Protein AF-A0A929PK92-F1 (afdb_monomer)

Nearest PDB structures (foldseek):
  1evy-assembly1_A  TM=8.419E-01  e=1.421E-02  Leishmania mexicana
  1z82-assembly1_B  TM=9.671E-01  e=4.665E-02  Thermotoga maritima MSB8
  3k96-assembly1_B  TM=9.796E-01  e=5.324E-02  Coxiella burnetii RSA 493
  1n1e-assembly1_B  TM=8.156E-01  e=2.410E-02  Leishmania mexicana
  4eqq-assembly1_B  TM=5.555E-01  e=9.193E+00  Streptococcus phage TP-J34

Sequence (54 aa):
EGIKTSLSAYNLAKKMGVEMPIITEVYNVIYRGKEPRKAVKDLMTRELKVELSL

Foldseek 3Di:
DVLVVLVVVVVVCVVVVHDDLLSVLVCCVNPVVDDNVVSVVCVVPDDDDDPDDD

Radius of gyration: 12.32 Å; Cα contacts (8 Å, |Δi|>4): 29; chains: 1; bounding box: 30×21×36 Å

Secondary structure (DSSP, 8-state):
-HHHHHHHHHHHHHHHT---HHHHHHHHHHHH---HHHHHHHHHTSPPPPS---

Mean predicted aligned error: 3.9 Å

pLDDT: mean 92.96, std 9.12, range [54.47, 98.56]

Structure (mmCIF, N/CA/C/O backbone):
data_AF-A0A929PK92-F1
#
_entry.id   AF-A0A929PK92-F1
#
loop_
_atom_site.group_PDB
_atom_site.id
_atom_site.type_symbol
_atom_site.label_atom_id
_atom_site.label_alt_id
_atom_site.label_comp_id
_atom_site.label_asym_id
_atom_site.label_entity_id
_atom_site.label_seq_id
_atom_site.pdbx_PDB_ins_code
_atom_site.Cartn_x
_atom_site.Cartn_y
_atom_site.Cartn_z
_atom_site.occupancy
_atom_site.B_iso_or_equiv
_atom_site.auth_seq_id
_atom_site.auth_comp_id
_atom_site.auth_asym_id
_atom_site.auth_atom_id
_atom_site.pdbx_PDB_model_num
ATOM 1 N N . GLU A 1 1 ? 15.821 3.269 -3.151 1.00 73.38 1 GLU A N 1
ATOM 2 C CA . GLU A 1 1 ? 15.182 3.053 -1.830 1.00 73.38 1 GLU A CA 1
ATOM 3 C C . GLU A 1 1 ? 13.665 2.803 -1.883 1.00 73.38 1 GLU A C 1
ATOM 5 O O . GLU A 1 1 ? 13.261 1.661 -1.693 1.00 73.38 1 GLU A O 1
ATOM 10 N N . GLY A 1 2 ? 12.807 3.780 -2.216 1.00 85.75 2 GLY A N 1
ATOM 11 C CA . GLY A 1 2 ? 11.340 3.670 -2.017 1.00 85.75 2 GLY A CA 1
ATOM 12 C C . GLY A 1 2 ? 10.594 2.488 -2.675 1.00 85.75 2 GLY A C 1
ATOM 13 O O . GLY A 1 2 ? 9.637 1.971 -2.098 1.00 85.75 2 GLY A O 1
ATOM 14 N N . ILE A 1 3 ? 11.040 1.997 -3.839 1.00 90.06 3 ILE A N 1
ATOM 15 C CA . ILE A 1 3 ? 10.429 0.839 -4.530 1.00 90.06 3 ILE A CA 1
ATOM 16 C C . ILE A 1 3 ? 10.528 -0.438 -3.680 1.00 90.06 3 ILE A C 1
ATOM 18 O O . ILE A 1 3 ? 9.538 -1.142 -3.488 1.00 90.06 3 ILE A O 1
ATOM 22 N N . LYS A 1 4 ? 11.710 -0.732 -3.130 1.00 92.56 4 LYS A N 1
ATOM 23 C CA . LYS A 1 4 ? 11.921 -1.932 -2.306 1.00 92.56 4 LYS A CA 1
ATOM 24 C C . LYS A 1 4 ? 11.259 -1.781 -0.936 1.00 92.56 4 LYS A C 1
ATOM 26 O O . LYS A 1 4 ? 10.626 -2.715 -0.457 1.00 92.56 4 LYS A O 1
ATOM 31 N N . THR A 1 5 ? 11.340 -0.592 -0.339 1.00 94.50 5 THR A N 1
ATOM 32 C CA . THR A 1 5 ? 10.723 -0.311 0.966 1.00 94.50 5 THR A CA 1
ATOM 33 C C . THR A 1 5 ? 9.203 -0.448 0.929 1.00 94.50 5 THR A C 1
ATOM 35 O O . THR A 1 5 ? 8.631 -1.044 1.838 1.00 94.50 5 THR A O 1
ATOM 38 N N . SER A 1 6 ? 8.542 0.039 -0.126 1.00 94.38 6 SER A N 1
ATOM 39 C CA . SER A 1 6 ? 7.084 -0.098 -0.273 1.00 94.38 6 SER A CA 1
ATOM 40 C C . SER A 1 6 ? 6.638 -1.559 -0.385 1.00 94.38 6 SER A C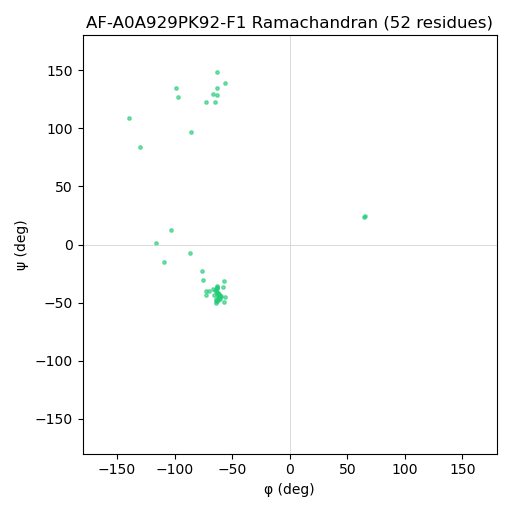 1
ATOM 42 O O . SER A 1 6 ? 5.635 -1.927 0.222 1.00 94.38 6 SER A O 1
ATOM 44 N N . LEU A 1 7 ? 7.411 -2.414 -1.066 1.00 96.81 7 LEU A N 1
ATOM 45 C CA . LEU A 1 7 ? 7.160 -3.859 -1.109 1.00 96.81 7 LEU A CA 1
ATOM 46 C C . LEU A 1 7 ? 7.283 -4.503 0.277 1.00 96.81 7 LEU A C 1
ATOM 48 O O . LEU A 1 7 ? 6.393 -5.244 0.695 1.00 96.81 7 LEU A O 1
ATOM 52 N N . SER A 1 8 ? 8.363 -4.209 1.005 1.00 97.19 8 SER A N 1
ATOM 53 C CA . SER A 1 8 ? 8.572 -4.742 2.356 1.00 97.19 8 SER A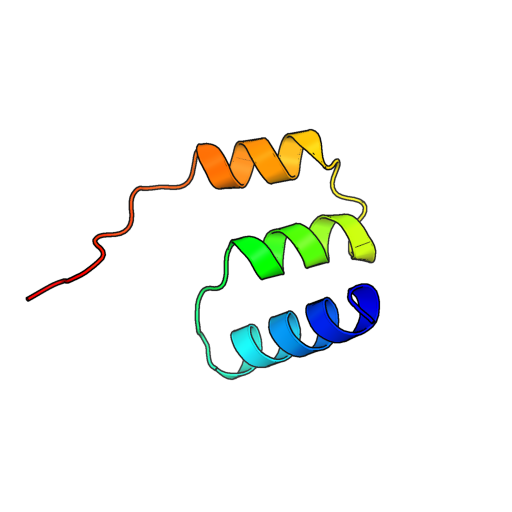 CA 1
ATOM 54 C C . SER A 1 8 ? 7.475 -4.293 3.322 1.00 97.19 8 SER A C 1
ATOM 56 O O . SER A 1 8 ? 6.932 -5.119 4.053 1.00 97.19 8 SER A O 1
ATOM 58 N N . ALA A 1 9 ? 7.104 -3.010 3.288 1.00 97.38 9 ALA A N 1
ATOM 59 C CA . ALA A 1 9 ? 6.034 -2.459 4.115 1.00 97.38 9 ALA A CA 1
ATOM 60 C C . ALA A 1 9 ? 4.670 -3.088 3.783 1.00 97.38 9 ALA A C 1
ATOM 62 O O . ALA A 1 9 ? 3.937 -3.463 4.695 1.00 97.38 9 ALA A O 1
ATOM 63 N N . TYR A 1 10 ? 4.351 -3.277 2.497 1.00 97.81 10 TYR A N 1
ATOM 64 C CA . TYR A 1 10 ? 3.121 -3.946 2.061 1.00 97.81 10 TYR A CA 1
ATOM 65 C C . TYR A 1 10 ? 3.039 -5.391 2.571 1.00 97.81 10 TYR A C 1
ATOM 67 O O . TYR A 1 10 ? 2.021 -5.810 3.126 1.00 97.81 10 TYR A O 1
ATOM 75 N N . ASN A 1 11 ? 4.129 -6.149 2.425 1.00 97.75 11 ASN A N 1
ATOM 76 C CA . ASN A 1 11 ? 4.196 -7.534 2.887 1.00 97.75 11 ASN A CA 1
ATOM 77 C C . ASN A 1 11 ? 4.076 -7.633 4.413 1.00 97.75 11 ASN A C 1
ATOM 79 O O . ASN A 1 11 ? 3.385 -8.519 4.919 1.00 97.75 11 ASN A O 1
ATOM 83 N N . LEU A 1 12 ? 4.711 -6.714 5.146 1.00 98.00 12 LEU A N 1
ATOM 84 C CA . LEU A 1 12 ? 4.611 -6.655 6.601 1.00 98.00 12 LEU A CA 1
ATOM 85 C C . LEU A 1 12 ? 3.179 -6.345 7.052 1.00 98.00 12 LEU A C 1
ATOM 87 O O . LEU A 1 12 ? 2.647 -7.065 7.892 1.00 98.00 12 LEU A O 1
ATOM 91 N N . ALA A 1 13 ? 2.535 -5.343 6.448 1.00 97.62 13 ALA A N 1
ATOM 92 C CA . ALA A 1 13 ? 1.148 -4.984 6.735 1.00 97.62 13 ALA A CA 1
ATOM 93 C C . ALA A 1 13 ? 0.201 -6.177 6.538 1.00 97.62 13 ALA A C 1
ATOM 95 O O . ALA A 1 13 ? -0.595 -6.491 7.423 1.00 97.62 13 ALA A O 1
ATOM 96 N N . LYS A 1 14 ? 0.357 -6.916 5.427 1.00 96.88 14 LYS A N 1
ATOM 97 C CA . LYS A 1 14 ? -0.405 -8.148 5.172 1.00 96.88 14 LYS A CA 1
ATOM 98 C C . LYS A 1 14 ? -0.157 -9.232 6.211 1.00 96.88 14 LYS A C 1
ATOM 100 O O . LYS A 1 14 ? -1.112 -9.846 6.673 1.00 96.88 14 LYS A O 1
ATOM 105 N N . LYS A 1 15 ? 1.103 -9.465 6.586 1.00 98.00 15 LYS A N 1
ATOM 106 C CA . LYS A 1 15 ? 1.461 -10.456 7.609 1.00 98.00 15 LYS A CA 1
ATOM 107 C C . LYS A 1 15 ? 0.871 -10.104 8.977 1.00 98.00 15 LYS A C 1
ATOM 109 O O . LYS A 1 15 ? 0.490 -11.001 9.717 1.00 98.00 15 LYS A O 1
ATOM 114 N N . MET A 1 16 ? 0.814 -8.817 9.308 1.00 97.88 16 MET A N 1
ATOM 115 C CA . MET A 1 16 ? 0.298 -8.324 10.587 1.00 97.88 16 MET A CA 1
ATOM 116 C C . MET A 1 16 ? -1.221 -8.113 10.593 1.00 97.88 16 MET A C 1
ATOM 118 O O . MET A 1 16 ? -1.775 -7.805 11.642 1.00 97.88 16 MET A O 1
ATOM 122 N N . GLY A 1 17 ? -1.897 -8.246 9.447 1.00 96.06 17 GLY A N 1
ATOM 123 C CA . GLY A 1 17 ? -3.328 -7.959 9.330 1.00 96.06 17 GLY A CA 1
ATOM 124 C C . GLY A 1 17 ? -3.681 -6.486 9.569 1.00 96.06 17 GLY A C 1
ATOM 125 O O . GLY A 1 17 ? -4.807 -6.187 9.951 1.00 96.06 17 GLY A O 1
ATOM 126 N N . VAL A 1 18 ? -2.732 -5.564 9.369 1.00 94.69 18 VAL A N 1
ATOM 127 C CA . VAL A 1 18 ? -2.935 -4.125 9.594 1.00 94.69 18 VAL A CA 1
ATOM 128 C C . VAL A 1 18 ? -3.221 -3.425 8.271 1.00 94.69 18 VAL A C 1
ATOM 130 O O . VAL A 1 18 ? -2.526 -3.619 7.274 1.00 94.69 18 VAL A O 1
ATOM 133 N N . GLU A 1 19 ? -4.232 -2.564 8.272 1.00 92.88 19 GLU A N 1
ATOM 134 C CA . GLU A 1 19 ? -4.556 -1.722 7.125 1.00 92.88 19 GLU A CA 1
ATOM 135 C C . GLU A 1 19 ? -3.523 -0.591 6.960 1.00 92.88 19 GLU A C 1
ATOM 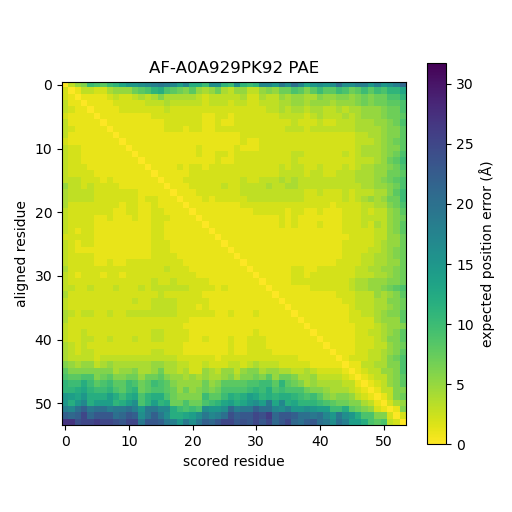137 O O . GLU A 1 19 ? -3.340 0.237 7.852 1.00 92.88 19 GLU A O 1
ATOM 142 N N . MET A 1 20 ? -2.881 -0.521 5.789 1.00 95.44 20 MET A N 1
ATOM 143 C CA . MET A 1 20 ? -1.992 0.580 5.396 1.00 95.44 20 MET A CA 1
ATOM 144 C C . MET A 1 20 ? -2.383 1.100 4.003 1.00 95.44 20 MET A C 1
ATOM 146 O O . MET A 1 20 ? -1.792 0.676 3.001 1.00 95.44 20 MET A O 1
ATO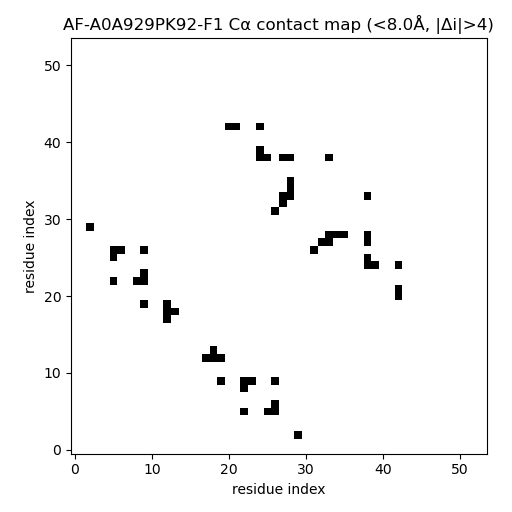M 150 N N . PRO A 1 21 ? -3.377 2.002 3.897 1.00 95.75 21 PRO A N 1
ATOM 151 C CA . PRO A 1 21 ? -3.974 2.372 2.612 1.00 95.75 21 PRO A CA 1
ATOM 152 C C . PRO A 1 21 ? -2.964 3.047 1.674 1.00 95.75 21 PRO A C 1
ATOM 154 O O . PRO A 1 21 ? -2.878 2.693 0.503 1.00 95.75 21 PRO A O 1
ATOM 157 N N . ILE A 1 22 ? -2.104 3.926 2.196 1.00 96.69 22 ILE A N 1
ATOM 158 C CA . ILE A 1 22 ? -1.089 4.626 1.391 1.00 96.69 22 ILE A CA 1
ATOM 159 C C . ILE A 1 22 ? -0.068 3.641 0.805 1.00 96.69 22 ILE A C 1
ATOM 161 O O . ILE A 1 22 ? 0.196 3.657 -0.393 1.00 96.69 22 ILE A O 1
ATOM 165 N N . ILE A 1 23 ? 0.484 2.746 1.631 1.00 97.88 23 ILE A N 1
ATOM 166 C CA . ILE A 1 23 ? 1.453 1.736 1.174 1.00 97.88 23 ILE A CA 1
ATOM 167 C C . ILE A 1 23 ? 0.818 0.777 0.164 1.00 97.88 23 ILE A C 1
ATOM 169 O O . ILE A 1 23 ? 1.463 0.404 -0.814 1.00 97.88 23 ILE A O 1
ATOM 173 N N . THR A 1 24 ? -0.448 0.413 0.369 1.00 97.50 24 THR A N 1
ATOM 174 C CA . THR A 1 24 ? -1.204 -0.434 -0.561 1.00 97.50 24 THR A CA 1
ATOM 175 C C . THR A 1 24 ? -1.337 0.227 -1.930 1.00 97.50 24 THR A C 1
ATOM 177 O O . THR A 1 24 ? -1.099 -0.413 -2.952 1.00 97.50 24 THR A O 1
ATOM 180 N N . GLU A 1 25 ? -1.644 1.520 -1.961 1.00 97.94 25 GLU A N 1
ATOM 181 C CA . GLU A 1 25 ? -1.783 2.275 -3.203 1.00 97.94 25 GLU A CA 1
ATOM 182 C C . GLU A 1 25 ? -0.448 2.497 -3.916 1.00 97.94 25 GLU 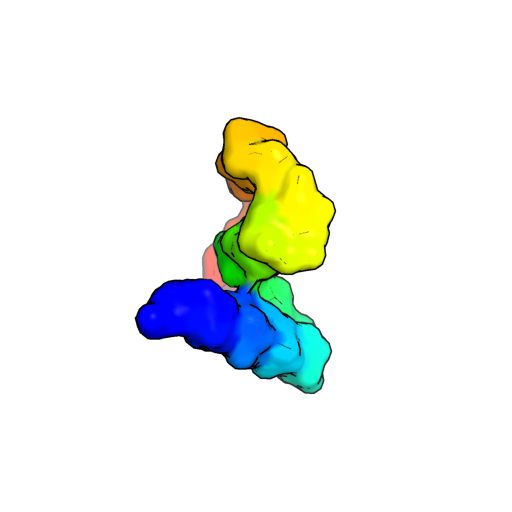A C 1
ATOM 184 O O . GLU A 1 25 ? -0.357 2.283 -5.125 1.00 97.94 25 GLU A O 1
ATOM 189 N N . VAL A 1 26 ? 0.625 2.782 -3.174 1.00 97.56 26 VAL A N 1
ATOM 190 C CA . VAL A 1 26 ? 1.989 2.829 -3.727 1.00 97.56 26 VAL A CA 1
ATOM 191 C C . VAL A 1 26 ? 2.387 1.475 -4.327 1.00 97.56 26 VAL A C 1
ATOM 193 O O . VAL A 1 26 ? 2.905 1.424 -5.444 1.00 97.56 26 VAL A O 1
ATOM 196 N N . TYR A 1 27 ? 2.104 0.368 -3.631 1.00 97.94 27 TYR A N 1
ATOM 197 C CA . TYR A 1 27 ? 2.358 -0.978 -4.143 1.00 97.94 27 TYR A CA 1
ATOM 198 C C . TYR A 1 27 ? 1.577 -1.246 -5.438 1.00 97.94 27 TYR A C 1
ATOM 200 O O . TYR A 1 27 ? 2.141 -1.756 -6.404 1.00 97.94 27 TYR A O 1
ATOM 208 N N . ASN A 1 28 ? 0.298 -0.871 -5.495 1.00 98.12 28 ASN A N 1
ATOM 209 C CA . ASN A 1 28 ? -0.535 -1.083 -6.677 1.00 98.12 28 ASN A CA 1
ATOM 210 C C . ASN A 1 28 ? -0.045 -0.283 -7.892 1.00 98.12 28 ASN A C 1
ATOM 212 O O . ASN A 1 28 ? -0.048 -0.804 -9.007 1.00 98.12 28 ASN A O 1
ATOM 216 N N . VAL A 1 29 ? 0.408 0.955 -7.699 1.00 97.81 29 VAL A N 1
ATOM 217 C CA . VAL A 1 29 ? 0.972 1.757 -8.794 1.00 97.81 29 VAL A CA 1
ATOM 218 C C . VAL A 1 29 ? 2.250 1.110 -9.330 1.00 97.81 29 VAL A C 1
ATOM 220 O O . VAL A 1 29 ? 2.364 0.871 -10.529 1.00 97.81 29 VAL A O 1
ATOM 223 N N . ILE A 1 30 ? 3.187 0.764 -8.443 1.00 97.12 30 ILE A N 1
ATOM 224 C CA . ILE A 1 30 ? 4.515 0.267 -8.831 1.00 97.12 30 ILE A CA 1
ATOM 225 C C . ILE A 1 30 ? 4.461 -1.166 -9.381 1.00 97.12 30 ILE A C 1
ATOM 227 O O . ILE A 1 30 ? 5.111 -1.465 -10.378 1.00 97.12 30 ILE A O 1
ATOM 231 N N . TYR A 1 31 ? 3.705 -2.060 -8.736 1.00 97.31 31 TYR A N 1
ATOM 232 C CA . TYR A 1 31 ? 3.755 -3.506 -8.999 1.00 97.31 31 TYR A CA 1
ATOM 233 C C . TYR A 1 31 ? 2.514 -4.063 -9.700 1.00 97.31 31 TYR A C 1
ATOM 235 O O . TYR A 1 31 ? 2.547 -5.193 -10.189 1.00 97.31 31 TYR A O 1
ATOM 243 N N . ARG A 1 32 ? 1.403 -3.316 -9.737 1.00 97.19 32 ARG A N 1
ATOM 244 C CA . ARG A 1 32 ? 0.153 -3.734 -10.403 1.00 97.19 32 ARG A CA 1
ATOM 245 C C . ARG A 1 32 ? -0.240 -2.836 -11.576 1.00 97.19 32 ARG A C 1
ATOM 247 O O . ARG A 1 32 ? -1.276 -3.080 -12.184 1.00 97.19 32 ARG A O 1
ATOM 254 N N . GLY A 1 33 ? 0.559 -1.814 -11.890 1.00 97.44 33 GLY A N 1
ATOM 255 C CA . GLY A 1 33 ? 0.279 -0.885 -12.985 1.00 97.44 33 GLY A CA 1
ATOM 256 C C . GLY A 1 33 ? -0.976 -0.040 -12.764 1.00 97.44 33 GLY A C 1
ATOM 257 O O . GLY A 1 33 ? -1.592 0.408 -13.730 1.00 97.44 33 GLY A O 1
ATOM 258 N N . LYS A 1 34 ? -1.394 0.164 -11.506 1.00 98.31 34 LYS A N 1
ATOM 259 C CA . LYS A 1 34 ? -2.513 1.059 -11.198 1.00 98.31 34 LYS A CA 1
ATOM 260 C C . LYS A 1 34 ? -2.148 2.486 -11.604 1.00 98.31 34 LYS A C 1
ATOM 262 O O . LYS A 1 34 ? -1.063 2.973 -11.301 1.00 98.31 34 LYS A O 1
ATOM 267 N N . GLU A 1 35 ? -3.072 3.163 -12.273 1.00 98.56 35 GLU A N 1
ATOM 268 C CA . GLU A 1 35 ? -2.871 4.543 -12.712 1.00 98.56 35 GLU A CA 1
ATOM 269 C C . GLU A 1 35 ? -2.782 5.485 -11.487 1.00 98.56 35 GLU A C 1
ATOM 271 O O . GLU A 1 35 ? -3.648 5.411 -10.607 1.00 98.56 35 GLU A O 1
ATOM 276 N N . PRO A 1 36 ? -1.754 6.355 -11.382 1.00 97.94 36 PRO A N 1
ATOM 277 C CA . PRO A 1 36 ? -1.537 7.168 -10.185 1.00 97.94 36 PRO A CA 1
ATOM 278 C C . PRO A 1 36 ? -2.714 8.074 -9.814 1.00 97.94 36 PRO A C 1
ATOM 280 O O . PRO A 1 36 ? -3.006 8.226 -8.629 1.00 97.94 36 PRO A O 1
ATOM 283 N N . ARG A 1 37 ? -3.433 8.653 -10.791 1.00 98.12 37 ARG A N 1
ATOM 284 C CA . ARG A 1 37 ? -4.592 9.508 -10.485 1.00 98.12 37 ARG A CA 1
ATOM 285 C C . ARG A 1 37 ? -5.726 8.699 -9.872 1.00 98.12 37 ARG A C 1
ATOM 287 O O . ARG A 1 37 ? -6.357 9.168 -8.928 1.00 98.12 37 ARG A O 1
ATOM 294 N N . LYS A 1 38 ? -5.951 7.471 -10.347 1.00 98.31 38 LYS A N 1
ATOM 295 C CA . LYS A 1 38 ? -6.885 6.537 -9.709 1.00 98.31 38 LYS A CA 1
ATOM 296 C C . LYS A 1 38 ? -6.464 6.185 -8.281 1.00 98.31 38 LYS A C 1
ATOM 298 O O . LYS A 1 38 ? -7.312 6.183 -7.401 1.00 98.31 38 LYS A O 1
ATOM 303 N N . ALA A 1 39 ? -5.179 5.937 -8.033 1.00 98.00 39 ALA A N 1
ATOM 304 C CA . ALA A 1 39 ? -4.681 5.656 -6.684 1.00 98.00 39 ALA A CA 1
ATOM 305 C C . ALA A 1 39 ? -4.935 6.820 -5.710 1.00 98.00 39 ALA A C 1
ATOM 307 O O . ALA A 1 39 ? -5.451 6.618 -4.614 1.00 98.00 39 ALA A O 1
ATOM 308 N N . VAL A 1 40 ? -4.655 8.056 -6.141 1.00 97.88 40 VAL A N 1
ATOM 309 C CA . VAL A 1 40 ? -4.964 9.262 -5.355 1.00 97.88 40 VAL A CA 1
ATOM 310 C C . VAL A 1 40 ? -6.466 9.399 -5.126 1.00 97.88 40 VAL A C 1
ATOM 312 O O . VAL A 1 40 ? -6.882 9.662 -4.001 1.00 97.88 40 VAL A O 1
ATOM 315 N N . LYS A 1 41 ? -7.288 9.194 -6.163 1.00 97.94 41 LYS A N 1
ATOM 316 C CA . LYS A 1 41 ? -8.747 9.247 -6.033 1.00 97.94 41 LYS A CA 1
ATOM 317 C C . LYS A 1 41 ? -9.236 8.261 -4.976 1.00 97.94 41 LYS A C 1
ATOM 319 O O . LYS A 1 41 ? -9.951 8.676 -4.075 1.00 97.94 41 LYS A O 1
ATOM 324 N N . ASP A 1 42 ? -8.791 7.011 -5.044 1.00 97.31 42 ASP A N 1
ATOM 325 C CA . ASP A 1 42 ? -9.211 5.964 -4.114 1.00 97.31 42 ASP A CA 1
ATOM 326 C C . ASP A 1 42 ? -8.797 6.280 -2.661 1.00 97.31 42 ASP A C 1
ATOM 328 O O . ASP A 1 42 ? -9.569 6.020 -1.740 1.00 97.31 42 ASP A O 1
ATOM 332 N N . LEU A 1 43 ? -7.630 6.906 -2.440 1.00 96.50 43 LEU A N 1
ATOM 333 C CA . LEU A 1 43 ? -7.219 7.391 -1.112 1.00 96.50 43 LEU A CA 1
ATOM 334 C C . LEU A 1 43 ? -8.120 8.518 -0.596 1.00 96.50 43 LEU A C 1
ATOM 336 O O . LEU A 1 43 ? -8.484 8.522 0.578 1.00 96.50 43 LEU A O 1
ATOM 340 N N . MET A 1 44 ? -8.465 9.467 -1.467 1.00 96.12 44 MET A N 1
ATOM 341 C CA . MET A 1 44 ? -9.256 10.649 -1.110 1.00 96.12 44 MET A CA 1
ATOM 342 C C . MET A 1 44 ? -10.747 10.345 -0.943 1.00 96.12 44 MET A C 1
ATOM 344 O O . MET A 1 44 ? -11.442 11.089 -0.260 1.00 96.12 44 MET A O 1
ATOM 348 N N . THR A 1 45 ? -11.245 9.270 -1.558 1.00 95.38 45 THR A N 1
ATOM 349 C CA . THR A 1 45 ? -12.647 8.831 -1.458 1.00 95.38 45 THR A CA 1
ATOM 350 C C . THR A 1 45 ? -12.838 7.640 -0.522 1.00 95.38 45 THR A C 1
ATOM 352 O O . THR A 1 45 ? -13.886 6.998 -0.556 1.00 95.38 45 THR A O 1
ATOM 355 N N . ARG A 1 46 ? -11.823 7.301 0.277 1.00 91.88 46 ARG A N 1
ATOM 356 C CA . ARG A 1 46 ? -11.911 6.250 1.292 1.00 91.88 46 ARG A CA 1
ATOM 357 C C . ARG A 1 46 ? -12.953 6.614 2.349 1.00 91.88 46 ARG A C 1
ATOM 359 O O . ARG A 1 46 ? -13.117 7.786 2.684 1.00 91.88 46 ARG A O 1
ATOM 366 N N . GLU A 1 47 ? -13.601 5.603 2.920 1.00 88.31 47 GLU A N 1
ATOM 367 C CA . GLU A 1 47 ? -14.432 5.791 4.107 1.00 88.31 47 GLU A CA 1
ATOM 368 C C . GLU A 1 47 ? -13.633 6.434 5.248 1.00 88.31 47 GLU A C 1
ATOM 370 O O . GLU A 1 47 ? -12.462 6.115 5.493 1.00 88.31 47 GLU A O 1
ATOM 375 N N . LEU A 1 48 ? -14.280 7.362 5.950 1.00 83.44 48 LEU A N 1
ATOM 376 C CA . LEU A 1 48 ? -13.689 7.997 7.115 1.00 83.44 48 LEU A CA 1
ATOM 377 C C . LEU A 1 48 ? -13.483 6.945 8.202 1.00 83.44 48 LEU A C 1
ATOM 379 O O . LEU A 1 48 ?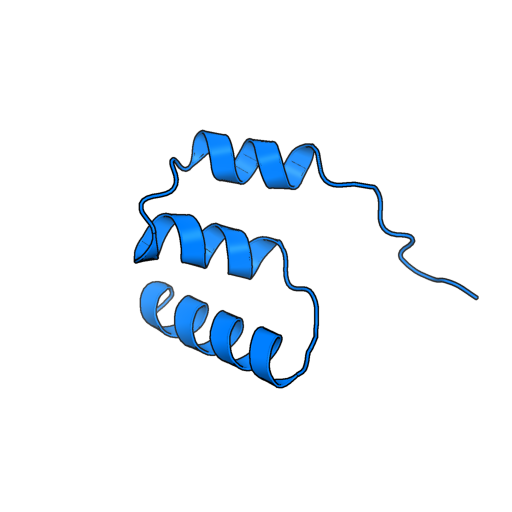 -14.422 6.290 8.651 1.00 83.44 48 LEU A O 1
ATOM 383 N N . LYS A 1 49 ? -12.235 6.812 8.643 1.00 80.00 49 LYS A N 1
ATOM 384 C CA . LYS A 1 49 ? -11.878 5.990 9.791 1.00 80.00 49 LYS A CA 1
ATOM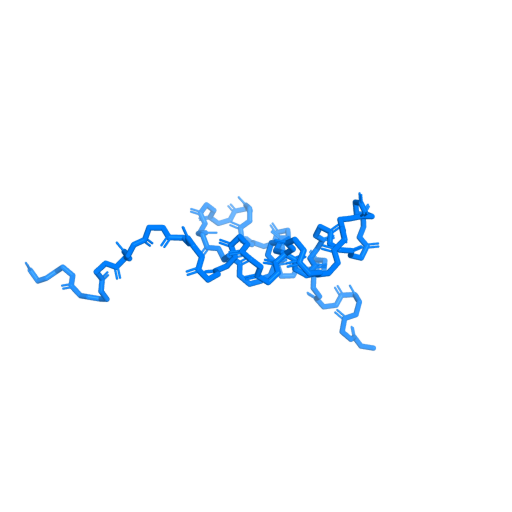 385 C C . LYS A 1 49 ? -11.784 6.891 11.013 1.00 80.00 49 LYS A C 1
ATOM 387 O O . LYS A 1 49 ? -11.065 7.886 10.980 1.00 80.00 49 LYS A O 1
ATOM 392 N N . VAL A 1 50 ? -12.491 6.527 12.078 1.00 8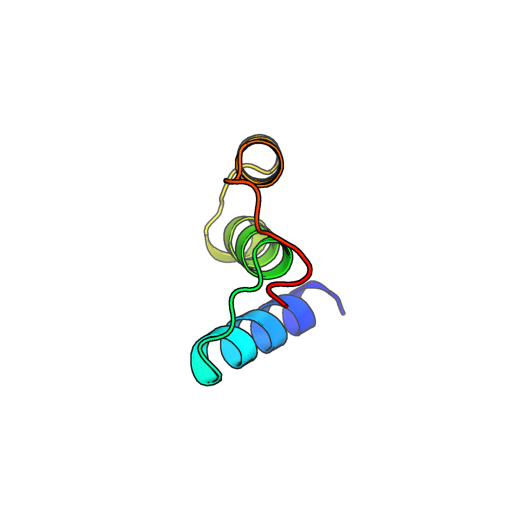4.56 50 VAL A N 1
ATOM 393 C CA . VAL A 1 50 ? -12.373 7.200 13.376 1.00 84.56 50 VAL A CA 1
ATOM 394 C C . VAL A 1 50 ? -10.946 7.010 13.899 1.00 84.56 50 VAL A C 1
ATOM 396 O O . V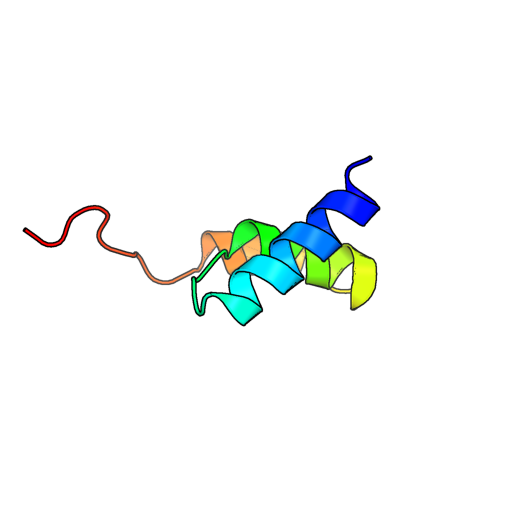AL A 1 50 ? -10.439 5.888 13.921 1.00 84.56 50 VAL A O 1
ATOM 399 N N . GLU A 1 51 ? -10.289 8.102 14.291 1.00 76.19 51 GLU A N 1
ATOM 400 C CA . GLU A 1 51 ? -8.887 8.073 14.732 1.00 76.19 51 GLU A CA 1
ATOM 401 C C . GLU A 1 51 ? -8.721 7.483 16.141 1.00 76.19 51 GLU A C 1
ATOM 403 O O . GLU A 1 51 ? -7.719 6.829 16.417 1.00 76.19 51 GLU A O 1
ATOM 408 N N . LEU A 1 52 ? -9.727 7.650 17.004 1.00 76.12 52 LEU A N 1
ATOM 409 C CA . LEU A 1 52 ? -9.798 7.101 18.357 1.00 76.12 52 LEU A CA 1
ATOM 410 C C . LEU A 1 52 ? -11.223 6.620 18.636 1.00 76.12 52 LEU A C 1
ATOM 412 O O . LEU A 1 52 ? -12.137 7.426 18.794 1.00 76.12 52 LEU A O 1
ATOM 416 N N . SER A 1 53 ? -11.418 5.306 18.704 1.00 63.03 53 SER A N 1
ATOM 417 C CA . SER A 1 53 ? -12.575 4.733 19.391 1.00 63.03 53 SER A CA 1
ATOM 418 C C . SER A 1 53 ? -12.206 4.602 20.869 1.00 63.03 53 SER A C 1
ATOM 420 O O . SER A 1 53 ? -11.486 3.668 21.230 1.00 63.03 53 SER A O 1
ATOM 422 N N . LEU A 1 54 ? -12.607 5.588 21.677 1.00 54.47 54 LEU A N 1
ATOM 423 C CA . LEU A 1 54 ? -12.576 5.502 23.141 1.00 54.47 54 LEU A CA 1
ATOM 424 C C . LEU A 1 54 ? -13.703 4.597 23.644 1.00 54.47 54 LEU A C 1
ATOM 426 O O . LEU A 1 54 ? -14.812 4.682 23.067 1.00 54.47 54 LEU A O 1
#

Solvent-accessible surface area (backbone atoms only — not comparable to full-atom values): 3360 Å² total; per-residue (Å²): 112,71,74,62,51,33,51,55,50,40,53,48,29,63,76,70,73,47,91,51,69,68,43,49,40,54,36,33,35,77,78,64,68,42,56,65,70,59,43,51,46,55,65,75,69,49,80,88,73,80,92,72,89,127